Protein AF-A0A6G1ET49-F1 (afdb_monomer_lite)

Radius of gyration: 22.18 Å; chains: 1; bounding box: 47×61×71 Å

Foldseek 3Di:
DDDDDDPPDDDDDPPDDDPAFDKDQVVVVLVVDQQWDWDFDPDPPRAIAIDGDPVNVCQLVQVVVQLVVQLVVQFAALLVADSRQWMWTQHPVRDIHIDRNDGGPDGHDLNSSVSVVVSSCVHSQVSRDDPVHPDGHPVVVVVVVVVVVVSVVVVVVVVPPDDDDDDDDPPDDPDDDDD

pLDDT: mean 71.3, std 21.88, range [27.3, 97.0]

Organism: NCBI:txid110450

Structure (mmCIF, N/CA/C/O backbone):
data_AF-A0A6G1ET49-F1
#
_entry.id   AF-A0A6G1ET49-F1
#
loop_
_atom_site.group_PDB
_atom_site.id
_atom_site.type_symbol
_atom_site.label_atom_id
_atom_site.label_alt_id
_atom_site.label_comp_id
_atom_site.label_asym_id
_atom_site.label_entity_id
_atom_site.label_seq_id
_atom_site.pdbx_PDB_ins_code
_atom_site.Cartn_x
_atom_site.Cartn_y
_atom_site.Cartn_z
_atom_site.occupancy
_atom_site.B_iso_or_equiv
_atom_site.auth_seq_id
_atom_site.auth_comp_id
_atom_site.auth_asym_id
_atom_site.auth_atom_id
_atom_site.pdbx_PDB_model_num
ATOM 1 N N . MET A 1 1 ? -7.973 -39.499 -52.684 1.00 40.91 1 MET A N 1
ATOM 2 C CA . MET A 1 1 ? -7.057 -39.300 -51.537 1.00 40.91 1 MET A CA 1
ATOM 3 C C . MET A 1 1 ? -7.688 -38.254 -50.629 1.00 40.91 1 MET A C 1
ATOM 5 O O . MET A 1 1 ? -8.041 -37.202 -51.141 1.00 40.91 1 MET A O 1
ATOM 9 N N . LYS A 1 2 ? -7.935 -38.558 -49.348 1.00 39.69 2 LYS A N 1
ATOM 10 C CA . LYS A 1 2 ? -8.443 -37.588 -48.362 1.00 39.69 2 LYS A CA 1
ATOM 11 C C . LYS A 1 2 ? -7.259 -37.122 -47.516 1.00 39.69 2 LYS A C 1
ATOM 13 O O . LYS A 1 2 ? -6.664 -37.941 -46.824 1.00 39.69 2 LYS A O 1
ATOM 18 N N . SER A 1 3 ? -6.895 -35.851 -47.627 1.00 42.94 3 SER A N 1
ATOM 19 C CA . SER A 1 3 ? -5.922 -35.194 -46.757 1.00 42.94 3 SER A CA 1
ATOM 20 C C . SER A 1 3 ? -6.639 -34.737 -45.490 1.00 42.94 3 SER A C 1
ATOM 22 O O . SER A 1 3 ? -7.506 -33.868 -45.544 1.00 42.94 3 SER A O 1
ATOM 24 N N . THR A 1 4 ? -6.318 -35.367 -44.365 1.00 46.59 4 THR A N 1
ATOM 25 C CA . THR A 1 4 ? -6.809 -34.974 -43.043 1.00 46.59 4 THR A CA 1
ATOM 26 C C . THR A 1 4 ? -5.857 -33.916 -42.491 1.00 46.59 4 THR A C 1
ATOM 28 O O . THR A 1 4 ? -4.714 -34.233 -42.170 1.00 46.59 4 THR A O 1
ATOM 31 N N . GLU A 1 5 ? -6.302 -32.662 -42.412 1.00 54.31 5 GLU A N 1
ATOM 32 C CA . GLU A 1 5 ? -5.588 -31.613 -41.679 1.00 54.31 5 GLU A CA 1
ATOM 33 C C . GLU A 1 5 ? -5.668 -31.912 -40.179 1.00 54.31 5 GLU A C 1
ATOM 35 O O . GLU A 1 5 ? -6.747 -31.943 -39.582 1.00 54.31 5 GLU A O 1
ATOM 40 N N . VAL A 1 6 ? -4.512 -32.174 -39.572 1.00 53.47 6 VAL A N 1
ATOM 41 C CA . VAL A 1 6 ? -4.370 -32.297 -38.122 1.00 53.47 6 VAL A CA 1
ATOM 42 C C . VAL A 1 6 ? -4.232 -30.884 -37.570 1.00 53.47 6 VAL A C 1
ATOM 44 O O . VAL A 1 6 ? -3.193 -30.248 -37.715 1.00 53.47 6 VAL A O 1
ATOM 47 N N . LEU A 1 7 ? -5.308 -30.376 -36.971 1.00 53.03 7 LEU A N 1
ATOM 48 C CA . LEU A 1 7 ? -5.301 -29.096 -36.271 1.00 53.03 7 LEU A CA 1
ATOM 49 C C . LEU A 1 7 ? -4.538 -29.280 -34.949 1.00 53.03 7 LEU A C 1
ATOM 51 O O . LEU A 1 7 ? -5.098 -29.752 -33.956 1.00 53.03 7 LEU A O 1
ATOM 55 N N . GLU A 1 8 ? -3.243 -28.964 -34.941 1.00 60.47 8 GLU A N 1
ATOM 56 C CA . GLU A 1 8 ? -2.453 -28.939 -33.710 1.00 60.47 8 GLU A CA 1
ATOM 57 C C . GLU A 1 8 ? -2.995 -27.852 -32.778 1.00 60.47 8 GLU A C 1
ATOM 59 O O . GLU A 1 8 ? -2.961 -26.653 -33.055 1.00 60.47 8 GLU A O 1
ATOM 64 N N . LYS A 1 9 ? -3.562 -28.297 -31.657 1.00 59.16 9 LYS A N 1
ATOM 65 C CA . LYS A 1 9 ? -4.176 -27.434 -30.657 1.00 59.16 9 LYS A CA 1
ATOM 66 C C . LYS A 1 9 ? -3.094 -26.939 -29.699 1.00 59.16 9 LYS A C 1
ATOM 68 O O . LYS A 1 9 ? -2.754 -27.617 -28.730 1.00 59.16 9 LYS A O 1
ATOM 73 N N . THR A 1 10 ? -2.554 -25.753 -29.959 1.00 55.88 10 THR A N 1
ATOM 74 C CA . THR A 1 10 ? -1.599 -25.105 -29.052 1.00 55.88 10 THR A CA 1
ATOM 75 C C . THR A 1 10 ? -2.298 -24.753 -27.740 1.00 55.88 10 THR A C 1
ATOM 77 O O . THR A 1 10 ? -3.231 -23.951 -27.712 1.00 55.88 10 THR A O 1
ATOM 80 N N . THR A 1 11 ? -1.865 -25.375 -26.645 1.00 51.53 11 THR A N 1
ATOM 81 C CA . THR A 1 11 ? -2.419 -25.139 -25.307 1.00 51.53 11 THR A CA 1
ATOM 82 C C . THR A 1 11 ? -1.531 -24.132 -24.580 1.00 51.53 11 THR A C 1
ATOM 84 O O . THR A 1 11 ? -0.354 -24.394 -24.349 1.00 51.53 11 THR A O 1
ATOM 87 N N . LEU A 1 12 ? -2.084 -22.964 -24.246 1.00 52.81 12 LEU A N 1
ATOM 88 C CA . LEU A 1 12 ? -1.408 -21.942 -23.448 1.00 52.81 12 LEU A CA 1
ATOM 89 C C . LEU A 1 12 ? -1.613 -22.258 -21.958 1.00 52.81 12 LEU A C 1
ATOM 91 O O . LEU A 1 12 ? -2.702 -22.052 -21.425 1.00 52.81 12 LEU A O 1
ATOM 95 N N . GLU A 1 13 ? -0.578 -22.754 -21.278 1.00 44.69 13 GLU A N 1
ATOM 96 C CA . GLU A 1 13 ? -0.592 -22.903 -19.819 1.00 44.69 13 GLU A CA 1
ATOM 97 C C . GLU A 1 13 ? -0.139 -21.603 -19.146 1.00 44.69 13 GLU A C 1
ATOM 99 O O . GLU A 1 13 ? 1.045 -21.263 -19.149 1.00 44.69 13 GLU A O 1
ATOM 104 N N . ILE A 1 14 ? -1.070 -20.889 -18.511 1.00 60.03 14 ILE A N 1
ATOM 105 C CA . ILE A 1 14 ? -0.725 -19.784 -17.611 1.00 60.03 14 ILE A CA 1
ATOM 106 C C . ILE A 1 14 ? -0.365 -20.391 -16.251 1.00 60.03 14 ILE A C 1
ATOM 108 O O . ILE A 1 14 ? -1.236 -20.706 -15.439 1.00 60.03 14 ILE A O 1
ATOM 112 N N . ARG A 1 15 ? 0.932 -20.587 -16.006 1.00 44.62 15 ARG A N 1
ATOM 113 C CA . ARG A 1 15 ? 1.443 -21.037 -14.705 1.00 44.62 15 ARG A CA 1
ATOM 114 C C . ARG A 1 15 ? 1.590 -19.848 -13.759 1.00 44.62 15 ARG A C 1
ATOM 116 O O . ARG A 1 15 ? 2.115 -18.814 -14.150 1.00 44.62 15 ARG A O 1
ATOM 123 N N . GLY A 1 16 ? 1.153 -20.016 -12.510 1.00 51.03 16 GLY A N 1
ATOM 124 C CA . GLY A 1 16 ? 1.366 -19.024 -11.449 1.00 51.03 16 GLY A CA 1
ATOM 125 C C . GLY A 1 16 ? 0.187 -18.098 -11.153 1.00 51.03 16 GLY A C 1
ATOM 126 O O . GLY A 1 16 ? 0.365 -17.141 -10.407 1.00 51.03 16 GLY A O 1
ATOM 127 N N . LEU A 1 17 ? -1.018 -18.372 -11.671 1.00 54.97 17 LEU A N 1
ATOM 128 C CA . LEU A 1 17 ? -2.194 -17.665 -11.169 1.00 54.97 17 LEU A CA 1
ATOM 129 C C . LEU A 1 17 ? -2.446 -18.091 -9.712 1.00 54.97 17 LEU A C 1
ATOM 131 O O . LEU A 1 17 ? -2.552 -19.293 -9.437 1.00 54.97 17 LEU A O 1
ATOM 135 N N . PRO A 1 18 ? -2.515 -17.139 -8.767 1.00 56.88 18 PRO A N 1
ATOM 136 C CA . PRO A 1 18 ? -2.870 -17.441 -7.393 1.00 56.88 18 PRO A CA 1
ATOM 137 C C . PRO A 1 18 ? -4.207 -18.174 -7.364 1.00 56.88 18 PRO A C 1
ATOM 139 O O . PRO A 1 18 ? -5.120 -17.857 -8.130 1.00 56.88 18 PRO A O 1
ATOM 142 N N . ARG A 1 19 ? -4.306 -19.198 -6.506 1.00 59.50 19 ARG A N 1
ATOM 143 C CA . ARG A 1 19 ? -5.534 -19.990 -6.413 1.00 59.50 19 ARG A CA 1
ATOM 144 C C . ARG A 1 19 ? -6.706 -19.046 -6.100 1.00 59.50 19 ARG A C 1
ATOM 146 O O . ARG A 1 19 ? -6.523 -18.148 -5.271 1.00 59.50 19 ARG A O 1
ATOM 153 N N . PRO A 1 20 ? -7.872 -19.244 -6.734 1.00 61.59 20 PRO A N 1
ATOM 154 C CA . PRO A 1 20 ? -9.088 -18.519 -6.385 1.00 61.59 20 PRO A CA 1
ATOM 155 C C . PRO A 1 20 ? -9.316 -18.597 -4.862 1.00 61.59 20 PRO A C 1
ATOM 157 O O . PRO A 1 20 ? -9.114 -19.660 -4.267 1.00 61.59 20 PRO A O 1
ATOM 160 N N . ASN A 1 21 ? -9.623 -17.468 -4.219 1.00 65.38 21 ASN A N 1
ATOM 161 C CA . ASN A 1 21 ? -9.734 -17.311 -2.759 1.00 65.38 21 ASN A CA 1
ATOM 162 C C . ASN A 1 21 ? -8.448 -17.603 -1.965 1.00 65.38 21 ASN A C 1
ATOM 164 O O . ASN A 1 21 ? -8.486 -18.168 -0.868 1.00 65.38 21 ASN A O 1
ATOM 168 N N . SER A 1 22 ? -7.292 -17.198 -2.493 1.00 82.25 22 SER A N 1
ATOM 169 C CA . SER A 1 22 ? -6.026 -17.284 -1.759 1.00 82.25 22 SER A CA 1
ATOM 170 C C . SER A 1 22 ? -5.756 -16.041 -0.917 1.00 82.25 22 SER A C 1
ATOM 172 O O . SER A 1 22 ? -6.062 -14.908 -1.294 1.00 82.25 22 SER A O 1
ATOM 174 N N . ARG A 1 23 ? -5.145 -16.281 0.245 1.00 90.44 23 ARG A N 1
ATOM 175 C CA . ARG A 1 23 ? -4.497 -15.258 1.063 1.00 90.44 23 ARG A CA 1
ATOM 176 C C . ARG A 1 23 ? -2.999 -15.351 0.871 1.00 90.44 23 ARG A C 1
ATOM 178 O O . ARG A 1 23 ? -2.433 -16.440 0.985 1.00 90.44 23 ARG A O 1
ATOM 185 N N . LEU A 1 24 ? -2.367 -14.221 0.594 1.00 92.94 24 LEU A N 1
ATOM 186 C CA . LEU A 1 24 ? -0.926 -14.142 0.405 1.00 92.94 24 LEU A CA 1
ATOM 187 C C . LEU A 1 24 ? -0.349 -13.036 1.290 1.00 92.94 24 LEU A C 1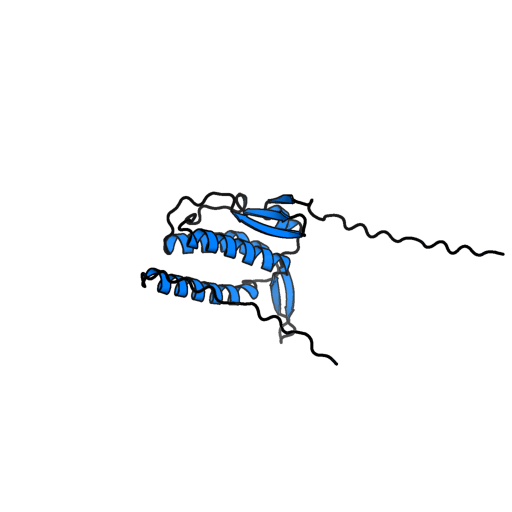
ATOM 189 O O . LEU A 1 24 ? -0.874 -11.921 1.267 1.00 92.94 24 LEU A O 1
ATOM 193 N N . PRO A 1 25 ? 0.744 -13.303 2.027 1.00 95.25 25 PRO A N 1
ATOM 194 C CA . PRO A 1 25 ? 1.519 -12.244 2.660 1.00 95.25 25 PRO A CA 1
ATOM 195 C C . PRO A 1 25 ? 1.971 -11.222 1.614 1.00 95.25 25 PRO A C 1
ATOM 197 O O . PRO A 1 25 ? 2.419 -11.611 0.527 1.00 95.25 25 PRO A O 1
ATOM 200 N N . PHE A 1 26 ? 1.894 -9.931 1.939 1.00 94.75 26 PHE A N 1
ATOM 201 C CA . PHE A 1 26 ? 2.233 -8.857 1.003 1.00 94.75 26 PHE A CA 1
ATOM 202 C C . PHE A 1 26 ? 3.648 -8.998 0.449 1.00 94.75 26 PHE A C 1
ATOM 204 O O . PHE A 1 26 ? 3.836 -8.909 -0.760 1.00 94.75 26 PHE A O 1
ATOM 211 N N . ARG A 1 27 ? 4.626 -9.311 1.306 1.00 94.44 27 ARG A N 1
ATOM 212 C CA . ARG A 1 27 ? 6.013 -9.546 0.887 1.00 94.44 27 ARG A CA 1
ATOM 213 C C . ARG A 1 27 ? 6.114 -10.589 -0.223 1.00 94.44 27 ARG A C 1
ATOM 215 O O . ARG A 1 27 ? 6.796 -10.373 -1.217 1.00 94.44 27 ARG A O 1
ATOM 222 N N . LYS A 1 28 ? 5.410 -11.715 -0.073 1.00 93.38 28 LYS A N 1
ATOM 223 C CA . LYS A 1 28 ? 5.401 -12.782 -1.080 1.00 93.38 28 LYS A CA 1
ATOM 224 C C . LYS A 1 28 ? 4.767 -12.290 -2.380 1.00 93.38 28 LYS A C 1
ATOM 226 O O . LYS A 1 28 ? 5.359 -12.457 -3.439 1.00 93.38 28 LYS A O 1
ATOM 231 N N . PHE A 1 29 ? 3.616 -11.623 -2.285 1.00 92.44 29 PHE A N 1
ATOM 232 C CA . PHE A 1 29 ? 2.961 -11.008 -3.439 1.00 92.44 29 PHE A CA 1
ATOM 233 C C . PHE A 1 29 ? 3.892 -10.024 -4.166 1.00 92.44 29 PHE A C 1
ATOM 235 O O . PHE A 1 29 ? 4.013 -10.088 -5.384 1.00 92.44 29 PHE A O 1
ATOM 242 N N . ALA A 1 30 ? 4.586 -9.153 -3.437 1.00 91.69 30 ALA A N 1
ATOM 243 C CA . ALA A 1 30 ? 5.483 -8.153 -4.003 1.00 91.69 30 ALA A CA 1
ATOM 244 C C . ALA A 1 30 ? 6.763 -8.753 -4.609 1.00 91.69 30 ALA A C 1
ATOM 246 O O . ALA A 1 30 ? 7.308 -8.181 -5.542 1.00 91.69 30 ALA A O 1
ATOM 247 N N . MET A 1 31 ? 7.242 -9.896 -4.109 1.00 90.25 31 MET A N 1
ATOM 248 C CA . MET A 1 31 ? 8.379 -10.616 -4.700 1.00 90.25 31 MET A CA 1
ATOM 249 C C . MET A 1 31 ? 8.000 -11.393 -5.966 1.00 90.25 31 MET A C 1
ATOM 251 O O . MET A 1 31 ? 8.830 -11.562 -6.853 1.00 90.25 31 MET A O 1
ATOM 255 N N . GLU A 1 32 ? 6.764 -11.887 -6.046 1.00 90.19 32 GLU A N 1
ATOM 256 C CA . GLU A 1 32 ? 6.259 -12.656 -7.193 1.00 90.19 32 GLU A CA 1
ATOM 257 C C . GLU A 1 32 ? 5.735 -11.762 -8.330 1.00 90.19 32 GLU A C 1
ATOM 259 O O . GLU A 1 32 ? 5.385 -12.267 -9.396 1.00 90.19 32 GLU A O 1
ATOM 264 N N . ASN A 1 33 ? 5.662 -10.445 -8.121 1.00 88.69 33 ASN A N 1
ATOM 265 C CA . ASN A 1 33 ? 5.110 -9.496 -9.080 1.00 88.69 33 ASN A CA 1
ATOM 266 C C . ASN A 1 33 ? 6.033 -8.289 -9.258 1.00 88.69 33 ASN A C 1
ATOM 268 O O . ASN A 1 33 ? 6.552 -7.740 -8.293 1.00 88.69 33 ASN A O 1
ATOM 272 N N . ASP A 1 34 ? 6.148 -7.793 -10.487 1.00 85.94 34 ASP A N 1
ATOM 273 C CA . ASP A 1 34 ? 6.873 -6.549 -10.745 1.00 85.94 34 ASP A CA 1
ATOM 274 C C . ASP A 1 34 ? 6.120 -5.362 -10.134 1.00 85.94 34 ASP A C 1
ATOM 276 O O . ASP A 1 34 ? 5.077 -4.938 -10.643 1.00 85.94 34 ASP A O 1
ATOM 280 N N . MET A 1 35 ? 6.647 -4.794 -9.050 1.00 87.69 35 MET A N 1
ATOM 281 C CA . MET A 1 35 ? 6.033 -3.659 -8.349 1.00 87.69 35 MET A CA 1
ATOM 282 C C . MET A 1 35 ? 6.419 -2.305 -8.956 1.00 87.69 35 MET A C 1
ATOM 284 O O . MET A 1 35 ? 5.631 -1.354 -8.911 1.00 87.69 35 MET A O 1
ATOM 288 N N . HIS A 1 36 ? 7.584 -2.221 -9.596 1.00 85.56 36 HIS A N 1
ATOM 289 C CA . HIS A 1 36 ? 8.057 -1.042 -10.317 1.00 85.56 36 HIS A CA 1
ATOM 290 C C . HIS A 1 36 ? 8.717 -1.413 -11.646 1.00 85.56 36 HIS A C 1
ATOM 292 O O . HIS A 1 36 ? 9.021 -2.573 -11.914 1.00 85.56 36 HIS A O 1
ATOM 298 N N . LYS A 1 37 ? 8.890 -0.404 -12.497 1.00 83.31 37 LYS A N 1
ATOM 299 C CA . LYS A 1 37 ? 9.694 -0.448 -13.715 1.00 83.31 37 LYS A CA 1
ATOM 300 C C . LYS A 1 37 ? 10.561 0.797 -13.776 1.00 83.31 37 LYS A C 1
ATOM 302 O O . LYS A 1 37 ? 10.065 1.904 -13.547 1.00 83.31 37 LYS A O 1
ATOM 307 N N . THR A 1 38 ? 11.819 0.601 -14.132 1.00 82.00 38 THR A N 1
ATOM 308 C CA . THR A 1 38 ? 12.753 1.685 -14.414 1.00 82.00 38 THR A CA 1
ATOM 309 C C . THR A 1 38 ? 12.573 2.135 -15.859 1.00 82.00 38 THR A C 1
ATOM 311 O O . THR A 1 38 ? 12.570 1.319 -16.780 1.00 82.00 38 THR A O 1
ATOM 314 N N . TRP A 1 39 ? 12.399 3.436 -16.054 1.00 76.44 39 TRP A N 1
ATOM 315 C CA . TRP A 1 39 ? 12.292 4.073 -17.361 1.00 76.44 39 TRP A CA 1
ATOM 316 C C . TRP A 1 39 ? 13.500 4.966 -17.592 1.00 76.44 39 TRP A C 1
ATOM 318 O O . TRP A 1 39 ? 13.936 5.676 -16.685 1.00 76.44 39 TRP A O 1
ATOM 328 N N . GLU A 1 40 ? 14.011 4.967 -18.816 1.00 74.94 40 GLU A N 1
ATOM 329 C CA . GLU A 1 40 ? 15.008 5.934 -19.262 1.00 74.94 40 GLU A CA 1
ATOM 330 C C . GLU A 1 40 ? 14.288 7.120 -19.900 1.00 74.94 40 GLU A C 1
ATOM 332 O O . GLU A 1 40 ? 13.586 6.981 -20.903 1.00 74.94 40 GLU A O 1
ATOM 337 N N . LEU A 1 41 ? 14.422 8.295 -19.286 1.00 68.12 41 LEU A N 1
ATOM 338 C CA . LEU A 1 41 ? 13.935 9.537 -19.865 1.00 68.12 41 LEU A CA 1
ATOM 339 C C . LEU A 1 41 ? 14.984 10.063 -20.842 1.00 68.12 41 LEU A C 1
ATOM 341 O O . LEU A 1 41 ? 16.101 10.401 -20.442 1.00 68.12 41 LEU A O 1
ATOM 345 N N . PHE A 1 42 ? 14.594 10.181 -22.110 1.00 61.19 42 PHE A N 1
ATOM 346 C CA . PHE A 1 42 ? 15.388 10.799 -23.175 1.00 61.19 42 PHE A CA 1
ATOM 347 C C . PHE A 1 42 ? 15.352 12.336 -23.103 1.00 61.19 42 PHE A C 1
ATOM 349 O O . PHE A 1 42 ? 15.158 13.007 -24.111 1.00 61.19 42 PHE A O 1
ATOM 356 N N . ASP A 1 43 ? 15.527 12.899 -21.909 1.00 55.53 43 ASP A N 1
ATOM 357 C CA . ASP A 1 43 ? 15.957 14.293 -21.764 1.00 55.53 43 ASP A CA 1
ATOM 358 C C . ASP A 1 43 ? 17.491 14.345 -21.731 1.00 55.53 43 ASP A C 1
ATOM 360 O O . ASP A 1 43 ? 18.124 13.304 -21.550 1.00 55.53 43 ASP A O 1
ATOM 364 N N . PHE A 1 44 ? 18.070 15.544 -21.909 1.00 49.56 44 PHE A N 1
ATOM 365 C CA . PHE A 1 44 ? 19.494 15.915 -22.115 1.00 49.56 44 PHE A CA 1
ATOM 366 C C . PHE A 1 44 ? 20.560 15.374 -21.113 1.00 49.56 44 PHE A C 1
ATOM 368 O O . PHE A 1 44 ? 21.617 15.972 -20.931 1.00 49.56 44 PHE A O 1
ATOM 375 N N . GLY A 1 45 ? 20.331 14.231 -20.471 1.00 63.38 45 GLY A N 1
ATOM 376 C CA . GLY A 1 45 ? 21.281 13.488 -19.649 1.00 63.38 45 GLY A CA 1
ATOM 377 C C . GLY A 1 45 ? 20.884 12.034 -19.349 1.00 63.38 45 GLY A C 1
ATOM 378 O O . GLY A 1 45 ? 21.397 11.500 -18.372 1.00 63.38 45 GLY A O 1
ATOM 379 N N . CYS A 1 46 ? 19.977 11.408 -20.121 1.00 62.62 46 CYS A N 1
ATOM 380 C CA . CYS A 1 46 ? 19.539 10.007 -19.952 1.00 62.62 46 CYS A CA 1
ATOM 381 C C . CYS A 1 46 ? 19.231 9.646 -18.487 1.00 62.62 46 CYS A C 1
ATOM 383 O O . CYS A 1 46 ? 19.894 8.809 -17.868 1.00 62.62 46 CYS A O 1
ATOM 385 N N . LYS A 1 47 ? 18.239 10.316 -17.893 1.00 72.44 47 LYS A N 1
ATOM 386 C CA . LYS A 1 47 ? 17.899 10.110 -16.482 1.00 72.44 47 LYS A CA 1
ATOM 387 C C . LYS A 1 47 ? 17.031 8.861 -16.325 1.00 72.44 47 LYS A C 1
ATOM 389 O O . LYS A 1 47 ? 15.930 8.803 -16.868 1.00 72.44 47 LYS A 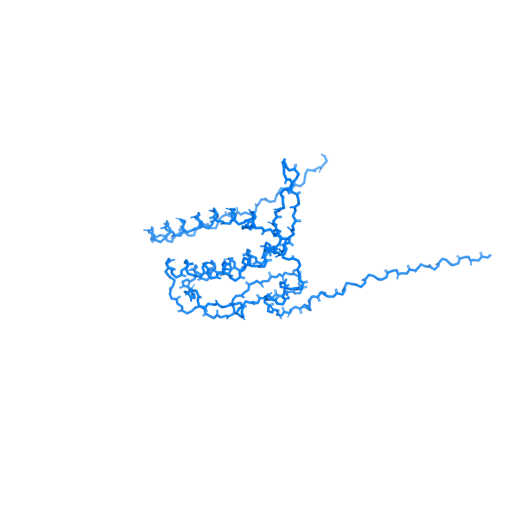O 1
ATOM 394 N N . LYS A 1 48 ? 17.496 7.893 -15.534 1.00 73.44 48 LYS A N 1
ATOM 395 C CA . LYS A 1 48 ? 16.675 6.759 -15.090 1.00 73.44 48 LYS A CA 1
ATOM 396 C C . LYS A 1 48 ? 15.708 7.198 -13.989 1.00 73.44 48 LYS A C 1
ATOM 398 O O . LYS A 1 48 ? 16.105 7.909 -13.063 1.00 73.44 48 LYS A O 1
ATOM 403 N N . VAL A 1 49 ? 14.452 6.778 -14.088 1.00 74.25 49 VAL A N 1
ATOM 404 C CA . VAL A 1 49 ? 13.408 7.023 -13.084 1.00 74.25 49 VAL A CA 1
ATOM 405 C C . VAL A 1 49 ? 12.623 5.749 -12.808 1.00 74.25 49 VAL A C 1
ATOM 407 O O . VAL A 1 49 ? 12.272 5.023 -13.736 1.00 74.25 49 VAL A O 1
ATOM 410 N N . ASP A 1 50 ? 12.294 5.502 -11.543 1.00 78.12 50 ASP A N 1
ATOM 411 C CA . ASP A 1 50 ? 11.400 4.405 -11.180 1.00 78.12 50 ASP A CA 1
ATOM 412 C C . ASP A 1 50 ? 9.946 4.864 -11.180 1.00 78.12 50 ASP A C 1
ATOM 414 O O . ASP A 1 50 ? 9.580 5.899 -10.608 1.00 78.12 50 ASP A O 1
ATOM 418 N N . ALA A 1 51 ? 9.102 4.060 -11.823 1.00 77.25 51 ALA A N 1
ATOM 419 C CA . ALA A 1 51 ? 7.662 4.227 -11.815 1.00 77.25 51 ALA A CA 1
ATOM 420 C C . ALA A 1 51 ? 6.982 2.922 -11.373 1.00 77.25 51 ALA A C 1
ATOM 422 O O . ALA A 1 51 ? 7.325 1.845 -11.868 1.00 77.25 51 ALA A O 1
ATOM 423 N N . PRO A 1 52 ? 5.974 2.982 -10.488 1.00 81.44 52 PRO A N 1
ATOM 424 C CA . PRO A 1 52 ? 5.237 1.801 -10.078 1.00 81.44 52 PRO A CA 1
ATOM 425 C C . PRO A 1 52 ? 4.456 1.224 -11.256 1.00 81.44 52 PRO A C 1
ATOM 427 O O . PRO A 1 52 ? 3.849 1.953 -12.054 1.00 81.44 52 PRO A O 1
ATOM 430 N N . THR A 1 53 ? 4.421 -0.102 -11.338 1.00 85.75 53 THR A N 1
ATOM 431 C CA . THR A 1 53 ? 3.597 -0.824 -12.313 1.00 85.75 53 THR A CA 1
ATOM 432 C C . THR A 1 53 ? 2.112 -0.684 -11.983 1.00 85.75 53 THR A C 1
ATOM 434 O O . THR A 1 53 ? 1.722 -0.113 -10.965 1.00 85.75 53 THR A O 1
ATOM 437 N N . TYR A 1 54 ? 1.244 -1.229 -12.838 1.00 84.06 54 TYR A N 1
ATOM 438 C CA . TYR A 1 54 ? -0.182 -1.314 -12.526 1.00 84.06 54 TYR A CA 1
ATOM 439 C C . TYR A 1 54 ? -0.444 -2.032 -11.189 1.00 84.06 54 TYR A C 1
ATOM 441 O O . TYR A 1 54 ? -1.203 -1.517 -10.369 1.00 84.06 54 TYR A O 1
ATOM 449 N N . LEU A 1 55 ? 0.217 -3.170 -10.948 1.00 87.31 55 LEU A N 1
ATOM 450 C CA . LEU A 1 55 ? 0.087 -3.922 -9.696 1.00 87.31 55 LEU A CA 1
ATOM 451 C C . LEU A 1 55 ? 0.641 -3.139 -8.510 1.00 87.31 55 LEU A C 1
ATOM 453 O O . LEU A 1 55 ? -0.025 -3.057 -7.479 1.00 87.31 55 LEU A O 1
ATOM 457 N N . GLY A 1 56 ? 1.782 -2.472 -8.691 1.00 86.75 56 GLY A N 1
ATOM 458 C CA . GLY A 1 56 ? 2.345 -1.606 -7.666 1.00 86.75 56 GLY A CA 1
ATOM 459 C C . GLY A 1 56 ? 1.399 -0.478 -7.252 1.00 86.75 56 GLY A C 1
ATOM 460 O O . GLY A 1 56 ? 1.121 -0.286 -6.067 1.00 86.75 56 GLY A O 1
ATOM 461 N N . ARG A 1 57 ? 0.798 0.210 -8.231 1.00 84.81 57 ARG A N 1
ATOM 462 C CA . ARG A 1 57 ? -0.226 1.235 -7.971 1.00 84.81 57 ARG A CA 1
ATOM 463 C C . ARG A 1 57 ? -1.452 0.654 -7.275 1.00 84.81 57 ARG A C 1
ATOM 465 O O . ARG A 1 57 ? -1.975 1.286 -6.360 1.00 84.81 57 ARG A O 1
ATOM 472 N N . LYS A 1 58 ? -1.907 -0.532 -7.692 1.00 87.94 58 LYS A N 1
ATOM 473 C CA . LYS A 1 58 ? -3.068 -1.209 -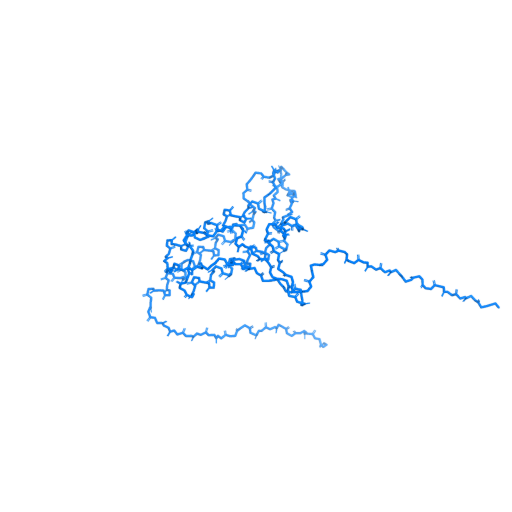7.099 1.00 87.94 58 LYS A CA 1
ATOM 474 C C . LYS A 1 58 ? -2.818 -1.550 -5.628 1.00 87.94 58 LYS A C 1
ATOM 476 O O . LYS A 1 58 ? -3.688 -1.274 -4.809 1.00 87.94 58 LYS A O 1
ATOM 481 N N . ALA A 1 59 ? -1.629 -2.050 -5.293 1.00 90.56 59 ALA A N 1
ATOM 482 C CA . ALA A 1 59 ? -1.242 -2.345 -3.917 1.00 90.56 59 ALA A CA 1
ATOM 483 C C . ALA A 1 59 ? -1.148 -1.081 -3.055 1.00 90.56 59 ALA A C 1
ATOM 485 O O . ALA A 1 59 ? -1.801 -0.996 -2.014 1.00 90.56 59 ALA A O 1
ATOM 486 N N . GLY A 1 60 ? -0.413 -0.064 -3.521 1.00 88.75 60 GLY A N 1
ATOM 487 C CA . GLY A 1 60 ? -0.269 1.198 -2.791 1.00 88.75 60 GLY A CA 1
ATOM 488 C C . GLY A 1 60 ? -1.616 1.882 -2.534 1.00 88.75 60 GLY A C 1
ATOM 489 O O . GLY A 1 60 ? -1.912 2.279 -1.408 1.00 88.75 60 GLY A O 1
ATOM 490 N N . LEU A 1 61 ? -2.477 1.964 -3.555 1.00 87.69 61 LEU A N 1
ATOM 491 C CA . LEU A 1 61 ? -3.825 2.525 -3.410 1.00 87.69 61 LEU A CA 1
ATOM 492 C C . LEU A 1 61 ? -4.739 1.643 -2.554 1.00 87.69 61 LEU A C 1
ATOM 494 O O . LEU A 1 61 ? -5.562 2.171 -1.809 1.00 87.69 61 LEU A O 1
ATOM 498 N N . GLY A 1 62 ? -4.615 0.320 -2.653 1.00 90.69 62 GLY A N 1
ATOM 499 C CA . GLY A 1 62 ? -5.411 -0.636 -1.888 1.00 90.69 62 GLY A CA 1
ATOM 500 C C . GLY A 1 62 ? -5.221 -0.465 -0.384 1.00 90.69 62 GLY A C 1
ATOM 501 O O . GLY A 1 62 ? -6.191 -0.217 0.334 1.00 90.69 62 GLY A O 1
ATOM 502 N N . TYR A 1 63 ? -3.972 -0.500 0.080 1.00 93.38 63 TYR A N 1
ATOM 503 C CA . TYR A 1 63 ? -3.651 -0.306 1.496 1.00 93.38 63 TYR A CA 1
ATOM 504 C C . TYR A 1 63 ? -3.974 1.104 1.989 1.00 93.38 63 TYR A C 1
ATOM 506 O O . TYR A 1 63 ? -4.538 1.258 3.074 1.00 93.38 63 TYR A O 1
ATOM 514 N N . LEU A 1 64 ? -3.708 2.138 1.183 1.00 90.56 64 LEU A N 1
ATOM 515 C CA . LEU A 1 64 ? -4.082 3.505 1.549 1.00 90.56 64 LEU A CA 1
ATOM 516 C C . LEU A 1 64 ? -5.602 3.638 1.730 1.00 90.56 64 LEU A C 1
ATOM 518 O O . LEU A 1 64 ? -6.069 4.240 2.697 1.00 90.56 64 LEU A O 1
ATOM 522 N N . ASN A 1 65 ? -6.394 3.038 0.839 1.00 89.12 65 ASN A N 1
ATOM 523 C CA . ASN A 1 65 ? -7.848 3.015 0.973 1.00 89.12 65 ASN A CA 1
ATOM 524 C C . ASN A 1 65 ? -8.302 2.246 2.221 1.00 89.12 65 ASN A C 1
ATOM 526 O O . ASN A 1 65 ? -9.247 2.682 2.885 1.00 89.12 65 ASN A O 1
ATOM 530 N N . PHE A 1 66 ? -7.632 1.142 2.564 1.00 93.12 66 PHE A N 1
ATOM 531 C CA . PHE A 1 66 ? -7.907 0.385 3.785 1.00 93.12 66 PHE A CA 1
ATOM 532 C C . PHE A 1 66 ? -7.670 1.233 5.044 1.00 93.12 66 PHE A C 1
ATOM 534 O O . PHE A 1 66 ? -8.569 1.338 5.884 1.00 93.12 66 PHE A O 1
ATOM 541 N N . LEU A 1 67 ? -6.518 1.907 5.136 1.00 91.31 67 LEU A N 1
ATOM 542 C CA . LEU A 1 67 ? -6.189 2.826 6.234 1.00 91.31 67 LEU A CA 1
ATOM 543 C C . LEU A 1 67 ? -7.243 3.928 6.366 1.00 91.31 67 LEU A C 1
ATOM 545 O O . LEU A 1 67 ? -7.846 4.095 7.424 1.00 91.31 67 LEU A O 1
ATOM 549 N N . LEU A 1 68 ? -7.561 4.611 5.263 1.00 88.38 68 LEU A N 1
ATOM 550 C CA . LEU A 1 68 ? -8.556 5.685 5.258 1.00 88.38 68 LEU A CA 1
ATOM 551 C C . LEU A 1 68 ? -9.955 5.200 5.660 1.00 88.38 68 LEU A C 1
ATOM 553 O O . LEU A 1 68 ? -10.704 5.944 6.297 1.00 88.38 68 LEU A O 1
ATOM 557 N N . LYS A 1 69 ? -10.338 3.974 5.287 1.00 89.94 69 LYS A N 1
ATOM 558 C CA . LYS A 1 69 ? -11.612 3.369 5.702 1.00 89.94 69 LYS A CA 1
ATOM 559 C C . LYS A 1 69 ? -11.644 3.142 7.213 1.00 89.94 69 LYS A C 1
ATOM 561 O O . LYS A 1 69 ? -12.676 3.391 7.831 1.00 89.94 69 LYS A O 1
ATOM 566 N N . LYS A 1 70 ? -10.530 2.710 7.803 1.00 90.81 70 LYS A N 1
ATOM 567 C CA . LYS A 1 70 ? -10.409 2.442 9.243 1.00 90.81 70 LYS A CA 1
ATOM 568 C C . LYS A 1 70 ? -10.341 3.731 10.060 1.00 90.81 70 LYS A C 1
ATOM 570 O O . LYS A 1 70 ? -11.126 3.873 10.994 1.00 90.81 70 LYS A O 1
ATOM 575 N N . HIS A 1 71 ? -9.580 4.724 9.602 1.00 90.69 71 HIS A N 1
ATOM 576 C CA . HIS A 1 71 ? -9.558 6.073 10.185 1.00 90.69 71 HIS A CA 1
ATOM 577 C C . HIS A 1 71 ? -10.945 6.725 10.193 1.00 90.69 71 HIS A C 1
ATOM 579 O O . HIS A 1 71 ? -11.360 7.298 11.196 1.00 90.69 71 HIS A O 1
ATOM 585 N N . LYS A 1 72 ? -11.718 6.587 9.105 1.00 86.94 72 LYS A N 1
ATOM 586 C CA . LYS A 1 72 ? -13.115 7.066 9.046 1.00 86.94 72 LYS A CA 1
ATOM 587 C C . LYS A 1 72 ? -14.050 6.350 10.022 1.00 86.94 72 LYS A C 1
ATOM 589 O O . LYS A 1 72 ? -15.061 6.934 10.396 1.00 86.94 72 LYS A O 1
ATOM 594 N N . ALA A 1 73 ? -13.737 5.111 10.394 1.00 88.00 73 ALA A N 1
ATOM 595 C CA . ALA A 1 73 ? -14.471 4.351 11.400 1.00 88.00 73 ALA A CA 1
ATOM 596 C C . ALA A 1 73 ? -14.010 4.663 12.838 1.00 88.00 73 ALA A C 1
ATOM 598 O O . ALA A 1 73 ? -14.549 4.084 13.773 1.00 88.00 73 ALA A O 1
ATOM 599 N N . GLY A 1 74 ? -13.037 5.565 13.015 1.00 86.19 74 GLY A N 1
ATOM 600 C CA . GLY A 1 74 ? -12.502 5.944 14.322 1.00 86.19 74 GLY A CA 1
ATOM 601 C C . GLY A 1 74 ? -11.382 5.040 14.836 1.00 86.19 74 GLY A C 1
ATOM 602 O O . GLY A 1 74 ? -10.929 5.248 15.953 1.00 86.19 74 GLY A O 1
ATOM 603 N N . CYS A 1 75 ? -10.910 4.077 14.037 1.00 89.50 75 CYS A N 1
ATOM 604 C CA . CYS A 1 75 ? -9.862 3.135 14.434 1.00 89.50 75 CYS A CA 1
ATOM 605 C C . CYS A 1 75 ? -8.527 3.468 13.760 1.00 89.50 75 CYS A C 1
ATOM 607 O O . CYS A 1 75 ? -8.496 3.799 12.571 1.00 89.50 75 CYS A O 1
ATOM 609 N N . CYS A 1 76 ? -7.424 3.300 14.482 1.00 92.88 76 CYS A N 1
ATOM 610 C CA . CYS A 1 76 ? -6.064 3.426 13.957 1.00 92.88 76 CYS A CA 1
ATOM 611 C C . CYS A 1 76 ? -5.096 2.453 14.645 1.00 92.88 76 CYS A C 1
ATOM 613 O O . CYS A 1 76 ? -5.502 1.670 15.510 1.00 92.88 76 CYS A O 1
ATOM 615 N N . TRP A 1 77 ? -3.832 2.472 14.224 1.00 95.88 77 TRP A N 1
ATOM 616 C CA . TRP A 1 77 ? -2.778 1.621 14.782 1.00 95.88 77 TRP A CA 1
ATOM 617 C C . TRP A 1 77 ? -1.666 2.415 15.460 1.00 95.88 77 TRP A C 1
ATOM 619 O O . TRP A 1 77 ? -0.807 1.788 16.072 1.00 95.88 77 TRP A O 1
ATOM 629 N N . ASP A 1 78 ? -1.659 3.745 15.344 1.00 94.44 78 ASP A N 1
ATOM 630 C CA . ASP A 1 78 ? -0.573 4.612 15.816 1.00 94.44 78 ASP A CA 1
ATOM 631 C C . ASP A 1 78 ? 0.812 4.140 15.328 1.00 94.44 78 ASP A C 1
ATOM 633 O O . ASP A 1 78 ? 1.780 4.039 16.078 1.00 94.44 78 ASP A O 1
ATOM 637 N N . GLY A 1 79 ? 0.884 3.724 14.060 1.00 93.12 79 GLY A N 1
ATOM 638 C CA . GLY A 1 79 ? 2.098 3.186 13.442 1.00 93.12 79 GLY A CA 1
ATOM 639 C C . GLY A 1 79 ? 2.509 1.791 13.928 1.00 93.12 79 GLY A C 1
ATOM 640 O O . GLY A 1 79 ? 3.592 1.325 13.584 1.00 93.12 79 GLY A O 1
ATOM 641 N N . SER A 1 80 ? 1.673 1.099 14.707 1.00 95.75 80 SER A N 1
ATOM 642 C CA . SER A 1 80 ? 2.045 -0.189 15.305 1.00 95.75 80 SER A CA 1
ATOM 643 C C . SER A 1 80 ? 1.957 -1.395 14.366 1.00 95.75 80 SER A C 1
ATOM 645 O O . SER A 1 80 ? 2.324 -2.487 14.792 1.00 95.75 80 SER A O 1
ATOM 647 N N . PHE A 1 81 ? 1.460 -1.263 13.133 1.00 95.81 81 PHE A N 1
ATOM 648 C CA . PHE A 1 81 ? 1.411 -2.386 12.187 1.00 95.81 81 PHE A CA 1
ATOM 649 C C . PHE A 1 81 ? 2.745 -2.582 11.454 1.00 95.81 81 PHE A C 1
ATOM 651 O O . PHE A 1 81 ? 3.468 -1.621 11.181 1.00 95.81 81 PHE A O 1
ATOM 658 N N . GLY A 1 82 ? 3.060 -3.837 11.146 1.00 95.88 82 GLY A N 1
ATOM 659 C CA . GLY A 1 82 ? 4.231 -4.245 10.375 1.00 95.88 82 GLY A CA 1
ATOM 660 C C . GLY A 1 82 ? 3.870 -4.789 8.993 1.00 95.88 82 GLY A C 1
ATOM 661 O O . GLY A 1 82 ? 2.700 -4.885 8.621 1.00 95.88 82 GLY A O 1
ATOM 662 N N . GLU A 1 83 ? 4.890 -5.154 8.221 1.00 95.25 83 GLU A N 1
ATOM 663 C CA . GLU A 1 83 ? 4.718 -5.801 6.913 1.00 95.25 83 GLU A CA 1
ATOM 664 C C . GLU A 1 83 ? 4.051 -7.177 7.046 1.00 95.25 83 GLU A C 1
ATOM 666 O O . GLU A 1 83 ? 3.247 -7.579 6.206 1.00 95.25 83 GLU A O 1
ATOM 671 N N . GLU A 1 84 ? 4.354 -7.886 8.129 1.00 95.88 84 GLU A N 1
ATOM 672 C CA . GLU A 1 84 ? 3.773 -9.173 8.503 1.00 95.88 84 GLU A CA 1
ATOM 673 C C . GLU A 1 84 ? 2.258 -9.109 8.731 1.00 95.88 84 GLU A C 1
ATOM 675 O O . GLU A 1 84 ? 1.570 -10.119 8.586 1.00 95.88 84 GLU A O 1
ATOM 680 N N . ASP A 1 85 ? 1.731 -7.921 9.029 1.00 97.00 85 ASP A N 1
ATOM 681 C CA . ASP A 1 85 ? 0.300 -7.690 9.191 1.00 97.00 85 ASP A CA 1
ATOM 682 C C . ASP A 1 85 ? -0.397 -7.419 7.846 1.00 97.00 85 ASP A C 1
ATOM 684 O O . ASP A 1 85 ? -1.614 -7.240 7.812 1.00 97.00 85 ASP A O 1
ATOM 688 N N . MET A 1 86 ? 0.337 -7.342 6.732 1.00 96.94 86 MET A N 1
ATOM 689 C CA . MET A 1 86 ? -0.198 -6.971 5.422 1.00 96.94 86 MET A CA 1
ATOM 690 C C . MET A 1 86 ? -0.443 -8.208 4.556 1.00 96.94 86 MET A C 1
ATOM 692 O O . MET A 1 86 ? 0.470 -8.967 4.227 1.00 96.94 86 MET A O 1
ATOM 696 N N . GLU A 1 87 ? -1.689 -8.382 4.120 1.00 96.75 87 GLU A N 1
ATOM 697 C CA . GLU A 1 87 ? -2.104 -9.482 3.245 1.00 96.75 87 GLU A CA 1
ATOM 698 C C . GLU A 1 87 ? -2.786 -8.965 1.976 1.00 96.75 87 GLU A C 1
ATOM 700 O O . GLU A 1 87 ? -3.370 -7.874 1.950 1.00 96.75 87 GLU A O 1
ATOM 705 N N . VAL A 1 88 ? -2.721 -9.785 0.929 1.00 95.56 88 VAL A N 1
ATOM 706 C CA . VAL A 1 88 ? -3.488 -9.639 -0.307 1.00 95.56 88 VAL A CA 1
ATOM 707 C C . VAL A 1 88 ? -4.476 -10.797 -0.389 1.00 95.56 88 VAL A C 1
ATOM 709 O O . VAL A 1 88 ? -4.084 -11.967 -0.367 1.00 95.56 88 VAL A O 1
ATOM 712 N N . LEU A 1 89 ? -5.760 -10.465 -0.469 1.00 94.00 89 LEU A N 1
ATOM 713 C CA . LEU A 1 89 ? -6.846 -11.410 -0.704 1.00 94.00 89 LEU A CA 1
ATOM 714 C C . LEU A 1 89 ? -7.148 -11.413 -2.196 1.00 94.00 89 LEU A C 1
ATOM 716 O O . LEU A 1 89 ? -7.423 -10.357 -2.767 1.00 94.00 89 LEU A O 1
ATOM 720 N N . ILE A 1 90 ? -7.089 -12.582 -2.825 1.00 90.62 90 ILE A N 1
ATOM 721 C CA . ILE A 1 90 ? -7.353 -12.727 -4.256 1.00 90.62 90 ILE A CA 1
ATOM 722 C C . ILE A 1 90 ? -8.638 -13.519 -4.426 1.00 90.62 90 ILE A C 1
ATOM 724 O O . ILE A 1 90 ? -8.696 -14.701 -4.092 1.00 90.62 90 ILE A O 1
ATOM 728 N N . HIS A 1 91 ? -9.667 -12.840 -4.917 1.00 87.88 91 HIS A N 1
ATOM 729 C CA . HIS A 1 91 ? -11.004 -13.387 -5.108 1.00 87.88 91 HIS A CA 1
ATOM 730 C C . HIS A 1 91 ? -11.106 -14.191 -6.408 1.00 87.88 91 HIS A C 1
ATOM 732 O O . HIS A 1 91 ? -10.265 -14.074 -7.302 1.00 87.88 91 HIS A O 1
ATOM 738 N N . ASP A 1 92 ? -12.165 -14.992 -6.522 1.00 84.31 92 ASP A N 1
ATOM 739 C CA . ASP A 1 92 ? -12.408 -15.871 -7.675 1.00 84.31 92 ASP A CA 1
ATOM 740 C C . ASP A 1 92 ? -12.547 -15.127 -9.012 1.00 84.31 92 ASP A C 1
ATOM 742 O O . ASP A 1 92 ? -12.245 -15.679 -10.068 1.00 84.31 92 ASP A O 1
ATOM 746 N N . ASP A 1 93 ? -12.962 -13.862 -8.973 1.00 84.38 93 ASP A N 1
ATOM 747 C CA . ASP A 1 93 ? -13.074 -12.974 -10.134 1.00 84.38 93 ASP A CA 1
ATOM 748 C C . ASP A 1 93 ? -11.754 -12.253 -10.485 1.00 84.38 93 ASP A C 1
ATOM 750 O O . ASP A 1 93 ? -11.715 -11.415 -11.388 1.00 84.38 93 ASP A O 1
ATOM 754 N N . GLY A 1 94 ? -10.664 -12.553 -9.770 1.00 81.69 94 GLY A N 1
ATOM 755 C CA . GLY A 1 94 ? -9.368 -11.891 -9.915 1.00 81.69 94 GLY A CA 1
ATOM 756 C C . GLY A 1 94 ? -9.288 -10.513 -9.247 1.00 81.69 94 GLY A C 1
ATOM 757 O O . GLY A 1 94 ? -8.262 -9.823 -9.369 1.00 81.69 94 GLY A O 1
ATOM 758 N N . CYS A 1 95 ? -10.327 -10.079 -8.523 1.00 86.75 95 CYS A N 1
ATOM 759 C CA . CYS A 1 95 ? -10.237 -8.891 -7.684 1.00 86.75 95 CYS A CA 1
ATOM 760 C C . CYS A 1 95 ? -9.230 -9.117 -6.554 1.00 86.75 95 CYS A C 1
ATOM 762 O O . CYS A 1 95 ? -9.120 -10.202 -5.991 1.00 86.75 95 CYS A O 1
ATOM 764 N N . MET A 1 96 ? -8.488 -8.058 -6.223 1.00 91.06 96 MET A N 1
ATOM 765 C CA . MET A 1 96 ? -7.506 -8.082 -5.141 1.00 91.06 96 MET A CA 1
ATOM 766 C C . MET A 1 96 ? -7.940 -7.091 -4.072 1.00 91.06 96 MET A C 1
ATOM 768 O O . MET A 1 96 ? -8.127 -5.910 -4.386 1.00 91.06 96 MET A O 1
ATOM 772 N N . GLU A 1 97 ? -8.057 -7.556 -2.837 1.00 94.06 97 GLU A N 1
ATOM 773 C CA . GLU A 1 97 ? -8.236 -6.715 -1.660 1.00 94.06 97 GLU A CA 1
ATOM 774 C C . GLU A 1 97 ? -6.933 -6.681 -0.856 1.00 94.06 97 GLU A C 1
ATOM 776 O O . GLU A 1 97 ? -6.293 -7.706 -0.635 1.00 94.06 97 GLU A O 1
ATOM 781 N N . PHE A 1 98 ? -6.532 -5.489 -0.423 1.00 95.06 98 PHE A N 1
ATOM 782 C CA . PHE A 1 98 ? -5.303 -5.261 0.332 1.00 95.06 98 PHE A CA 1
ATOM 783 C C . PHE A 1 98 ? -5.685 -4.904 1.764 1.00 95.06 98 PHE A C 1
ATOM 785 O O . PHE A 1 98 ? -6.372 -3.902 1.988 1.00 95.06 98 PHE A O 1
ATOM 792 N N . VAL A 1 99 ? -5.287 -5.738 2.723 1.00 95.94 99 VAL A N 1
ATOM 793 C CA . VAL A 1 99 ? -5.781 -5.663 4.103 1.00 95.94 99 VAL A CA 1
ATOM 794 C C . VAL A 1 99 ? -4.645 -5.677 5.116 1.00 95.94 99 VAL A C 1
ATOM 796 O O . VAL A 1 99 ? -3.670 -6.406 4.956 1.00 95.94 99 VAL A O 1
ATOM 799 N N . ILE A 1 100 ? -4.797 -4.885 6.180 1.00 96.25 100 ILE A N 1
ATOM 800 C CA . ILE A 1 100 ? -3.965 -4.989 7.384 1.00 96.25 100 ILE A CA 1
ATOM 801 C C . ILE A 1 100 ? -4.744 -5.854 8.377 1.00 96.25 100 ILE A C 1
ATOM 803 O O . ILE A 1 100 ? -5.831 -5.471 8.823 1.00 96.25 100 ILE A O 1
ATOM 807 N N . THR A 1 101 ? -4.235 -7.049 8.661 1.00 95.75 101 THR A N 1
ATOM 808 C CA . THR A 1 101 ? -4.898 -8.075 9.477 1.00 95.75 101 THR A CA 1
ATOM 809 C C . THR A 1 101 ? -4.851 -7.751 10.962 1.00 95.75 101 THR A C 1
ATOM 811 O O . THR A 1 101 ? -5.802 -8.064 11.689 1.00 95.75 101 THR A O 1
ATOM 814 N N . LYS A 1 102 ? -3.796 -7.062 11.412 1.00 95.12 102 LYS A N 1
ATOM 815 C CA . LYS A 1 102 ? -3.724 -6.512 12.763 1.00 95.12 102 LYS A CA 1
ATOM 816 C C . LYS A 1 102 ? -4.907 -5.590 13.011 1.00 95.12 102 LYS A C 1
ATOM 818 O O . LYS A 1 102 ? -5.216 -4.700 12.220 1.00 95.12 102 LYS A O 1
ATOM 823 N N . LYS A 1 103 ? -5.578 -5.783 14.141 1.00 91.62 103 LYS A N 1
ATOM 824 C CA . LYS A 1 103 ? -6.688 -4.922 14.553 1.00 91.62 103 LYS A CA 1
ATOM 825 C C . LYS A 1 103 ? -6.145 -3.583 15.054 1.00 91.62 103 LYS A C 1
ATOM 827 O O . LYS A 1 103 ? -5.282 -3.559 15.924 1.00 91.62 103 LYS A O 1
ATOM 832 N N . GLY A 1 104 ? -6.676 -2.491 14.511 1.00 88.06 104 GLY A N 1
ATOM 833 C CA . GLY A 1 104 ? -6.450 -1.148 15.036 1.00 88.06 104 GLY A CA 1
ATOM 834 C C . GLY A 1 104 ? -7.393 -0.899 16.207 1.00 88.06 104 GLY A C 1
ATOM 835 O O . GLY A 1 104 ? -8.598 -0.774 15.990 1.00 88.06 104 GLY A O 1
ATOM 836 N N . TYR A 1 105 ? -6.862 -0.911 17.427 1.00 85.88 105 TYR A N 1
ATOM 837 C CA . TYR A 1 105 ? -7.629 -0.697 18.661 1.00 85.88 105 TYR A CA 1
ATOM 838 C C . TYR A 1 105 ? -7.539 0.739 19.182 1.00 85.88 105 TYR A C 1
ATOM 840 O O . TYR A 1 105 ? -8.244 1.089 20.121 1.00 85.88 105 TYR A O 1
ATOM 848 N N . GLU A 1 106 ? -6.679 1.556 18.581 1.00 85.25 106 GLU A N 1
ATOM 849 C CA . GLU A 1 106 ? -6.437 2.919 19.023 1.00 85.25 106 GLU A CA 1
ATOM 850 C C . GLU A 1 106 ? -7.515 3.863 18.489 1.00 85.25 106 GLU A C 1
ATOM 852 O O . GLU A 1 106 ? -7.867 3.816 17.303 1.00 85.25 106 GLU A O 1
ATOM 857 N N . ASP A 1 107 ? -7.981 4.771 19.347 1.00 87.44 107 ASP A N 1
ATOM 858 C CA . ASP A 1 107 ? -8.865 5.860 18.938 1.00 87.44 107 ASP A CA 1
ATOM 859 C C . ASP A 1 107 ? -8.159 6.771 17.938 1.00 87.44 107 ASP A C 1
ATOM 861 O O . ASP A 1 107 ? -7.028 7.218 18.154 1.00 87.44 107 ASP A O 1
ATOM 865 N N . PHE A 1 108 ? -8.842 7.070 16.837 1.00 88.25 108 PHE A N 1
ATOM 866 C CA . PHE A 1 108 ? -8.283 7.901 15.784 1.00 88.25 108 PHE A CA 1
ATOM 867 C C . PHE A 1 108 ? -8.080 9.351 16.242 1.00 88.25 108 PHE A C 1
ATOM 869 O O . PHE A 1 108 ? -9.036 10.093 16.478 1.00 88.25 108 PHE A O 1
ATOM 876 N N . THR A 1 109 ? -6.822 9.788 16.242 1.00 88.00 109 THR A N 1
ATOM 877 C CA . THR A 1 109 ? -6.435 11.203 16.263 1.00 88.00 109 THR A CA 1
ATOM 878 C C . THR A 1 109 ? -5.627 11.545 15.015 1.00 88.00 109 THR A C 1
ATOM 880 O O . THR A 1 109 ? -5.185 10.669 14.265 1.00 88.00 109 THR A O 1
ATOM 883 N N . LYS A 1 110 ? -5.422 12.840 14.765 1.00 83.31 110 LYS A N 1
ATOM 884 C CA . LYS A 1 110 ? -4.652 13.297 13.604 1.00 83.31 110 LYS A CA 1
ATOM 885 C C . LYS A 1 110 ? -3.205 12.802 13.670 1.00 83.31 110 LYS A C 1
ATOM 887 O O . LYS A 1 110 ? -2.660 12.390 12.651 1.00 83.31 110 LYS A O 1
ATOM 892 N N . GLU A 1 111 ? -2.604 12.849 14.849 1.00 89.38 111 GLU A N 1
ATOM 893 C CA . GLU A 1 111 ? -1.218 12.467 15.108 1.00 89.38 111 GLU A CA 1
ATOM 894 C C . GLU A 1 111 ? -1.029 10.969 14.858 1.00 89.38 111 GLU A C 1
ATOM 896 O O . GLU A 1 111 ? -0.151 10.590 14.083 1.00 89.38 111 GLU A O 1
ATOM 901 N N . LYS A 1 112 ? -1.938 10.138 15.384 1.00 87.81 112 LYS A N 1
ATOM 902 C CA . LYS A 1 112 ? -1.935 8.687 15.156 1.00 87.81 112 LYS A CA 1
ATOM 903 C C . LYS A 1 112 ? -2.182 8.327 13.688 1.00 87.81 112 LYS A C 1
ATOM 905 O O . LYS A 1 112 ? -1.556 7.423 13.144 1.00 87.81 112 LYS A O 1
ATOM 910 N N . GLY A 1 113 ? -3.046 9.078 13.001 1.00 87.38 113 GLY A N 1
ATOM 911 C CA . GLY A 1 113 ? -3.257 8.925 11.559 1.00 87.38 113 GLY A CA 1
ATOM 912 C C . GLY A 1 113 ? -2.018 9.262 10.722 1.00 87.38 113 GLY A C 1
ATOM 913 O O . GLY A 1 113 ? -1.758 8.601 9.717 1.00 87.38 113 GLY A O 1
ATOM 914 N N . ILE A 1 114 ? -1.239 10.269 11.136 1.00 86.00 114 ILE A N 1
ATOM 915 C CA . ILE A 1 114 ? 0.055 10.593 10.517 1.00 86.00 114 ILE A CA 1
ATOM 916 C C . ILE A 1 114 ? 1.070 9.479 10.797 1.00 86.00 114 ILE A C 1
ATOM 918 O O . ILE A 1 114 ? 1.787 9.092 9.877 1.00 86.00 114 ILE A O 1
ATOM 922 N N . ALA A 1 115 ? 1.106 8.932 12.016 1.00 90.81 115 ALA A N 1
ATOM 923 C CA . ALA A 1 115 ? 1.969 7.801 12.357 1.00 90.81 115 ALA A CA 1
ATOM 924 C C . ALA A 1 115 ? 1.664 6.569 11.488 1.00 90.81 115 ALA A C 1
ATOM 926 O O . ALA A 1 115 ? 2.579 6.005 10.889 1.00 90.81 115 ALA A O 1
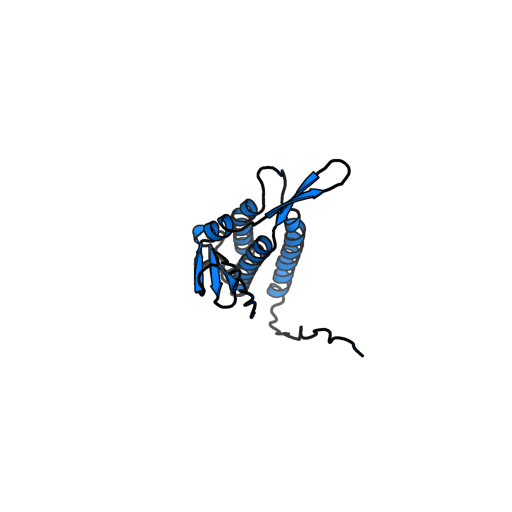ATOM 927 N N . ASP A 1 116 ? 0.385 6.221 11.312 1.00 92.81 116 ASP A N 1
ATOM 928 C CA . ASP A 1 116 ? -0.041 5.139 10.412 1.00 92.81 116 ASP A CA 1
ATOM 929 C C . ASP A 1 116 ? 0.397 5.382 8.966 1.00 92.81 116 ASP A C 1
ATOM 931 O O . ASP A 1 116 ? 0.844 4.467 8.275 1.00 92.81 116 ASP A O 1
ATOM 935 N N . PHE A 1 117 ? 0.268 6.623 8.493 1.00 89.38 117 PHE A N 1
ATOM 936 C CA . PHE A 1 117 ? 0.667 6.981 7.139 1.00 89.38 117 PHE A CA 1
ATOM 937 C C . PHE A 1 117 ? 2.185 6.896 6.941 1.00 89.38 117 PHE A C 1
ATOM 939 O O . PHE A 1 117 ? 2.649 6.348 5.942 1.00 89.38 117 PHE A O 1
ATOM 946 N N . ASN A 1 118 ? 2.963 7.394 7.902 1.00 87.75 118 ASN A N 1
ATOM 947 C CA . ASN A 1 118 ? 4.418 7.287 7.873 1.00 87.75 118 ASN A CA 1
ATOM 948 C C . ASN A 1 118 ? 4.851 5.820 7.881 1.00 87.75 118 ASN A C 1
ATOM 950 O O . ASN A 1 118 ? 5.705 5.440 7.081 1.00 87.75 118 ASN A O 1
ATOM 954 N N . LYS A 1 119 ? 4.205 4.988 8.709 1.00 93.75 119 LYS A N 1
ATOM 955 C CA . LYS A 1 119 ? 4.482 3.552 8.760 1.00 93.75 119 LYS A CA 1
ATOM 956 C C . LYS A 1 119 ? 4.145 2.849 7.447 1.00 93.75 119 LYS A C 1
ATOM 958 O O . LYS A 1 119 ? 4.915 2.022 6.970 1.00 93.75 119 LYS A O 1
ATOM 963 N N . PHE A 1 120 ? 3.031 3.221 6.819 1.00 91.75 120 PHE A N 1
ATOM 964 C CA . PHE A 1 120 ? 2.681 2.745 5.482 1.00 91.75 120 PHE A CA 1
ATOM 965 C C . PHE A 1 120 ? 3.774 3.075 4.460 1.00 91.75 120 PHE A C 1
ATOM 967 O O . PHE A 1 120 ? 4.212 2.181 3.741 1.00 91.75 120 PHE A O 1
ATOM 974 N N . CYS A 1 121 ? 4.241 4.324 4.412 1.00 87.25 121 CYS A N 1
ATOM 975 C CA . CYS A 1 121 ? 5.312 4.730 3.500 1.00 87.25 121 CYS A CA 1
ATOM 976 C C . CYS A 1 121 ? 6.615 3.967 3.771 1.00 87.25 121 CYS A C 1
ATOM 978 O O . CYS A 1 121 ? 7.244 3.502 2.825 1.00 87.25 121 CYS A O 1
ATOM 980 N N . GLU A 1 122 ? 6.983 3.795 5.043 1.00 89.69 122 GLU A N 1
ATOM 981 C CA . GLU A 1 122 ? 8.168 3.040 5.472 1.00 89.69 122 GLU A CA 1
ATOM 982 C C . GLU A 1 122 ? 8.160 1.601 4.935 1.00 89.69 122 GLU A C 1
ATOM 984 O O . GLU A 1 122 ? 9.173 1.139 4.416 1.00 89.69 122 GLU A O 1
ATOM 989 N N . ILE A 1 123 ? 7.015 0.914 5.006 1.00 91.44 123 ILE A N 1
ATOM 990 C CA . ILE A 1 123 ? 6.888 -0.478 4.548 1.00 91.44 123 ILE A CA 1
ATOM 991 C C . ILE A 1 123 ? 6.811 -0.562 3.019 1.00 91.44 123 ILE A C 1
ATOM 993 O O . ILE A 1 123 ? 7.406 -1.441 2.401 1.00 91.44 123 ILE A O 1
ATOM 997 N N . ILE A 1 124 ? 6.050 0.331 2.389 1.00 88.25 124 ILE A N 1
ATOM 998 C CA . ILE A 1 124 ? 5.628 0.161 0.996 1.00 88.25 124 ILE A CA 1
ATOM 999 C C . ILE A 1 124 ? 6.612 0.780 -0.001 1.00 88.25 124 ILE A C 1
ATOM 1001 O O . ILE A 1 124 ? 6.798 0.235 -1.089 1.00 88.25 124 ILE A O 1
ATOM 1005 N N . PHE A 1 125 ? 7.258 1.897 0.338 1.00 84.81 125 PHE A N 1
ATOM 1006 C CA . PHE A 1 125 ? 8.149 2.600 -0.593 1.00 84.81 125 PHE A CA 1
ATOM 1007 C C . PHE A 1 125 ? 9.343 1.767 -1.069 1.00 84.81 125 PHE A C 1
ATOM 1009 O O . PHE A 1 125 ? 9.628 1.835 -2.267 1.00 84.81 125 PHE A O 1
ATOM 1016 N N . PRO A 1 126 ? 9.996 0.941 -0.225 1.00 87.12 126 PRO A N 1
ATOM 1017 C CA . PRO A 1 126 ? 11.100 0.092 -0.669 1.00 87.12 126 PRO A CA 1
ATOM 1018 C C . PRO A 1 126 ? 10.752 -0.817 -1.856 1.00 87.12 126 PRO A C 1
ATOM 1020 O O . PRO A 1 126 ? 11.607 -1.081 -2.692 1.00 87.12 126 PRO A O 1
ATOM 1023 N N . TYR A 1 127 ? 9.491 -1.240 -1.994 1.00 86.00 127 TYR A N 1
ATOM 1024 C CA . TYR A 1 127 ? 9.044 -2.090 -3.106 1.00 86.00 127 TYR A CA 1
ATOM 1025 C C . TYR A 1 127 ? 8.914 -1.350 -4.444 1.00 86.00 127 TYR A C 1
ATOM 1027 O O . TYR A 1 127 ? 8.800 -1.974 -5.503 1.00 86.00 127 TYR A O 1
ATOM 1035 N N . PHE A 1 128 ? 8.929 -0.019 -4.419 1.00 80.62 128 PHE A N 1
ATOM 1036 C CA . PHE A 1 128 ? 8.795 0.818 -5.608 1.00 80.62 128 PHE A CA 1
ATOM 1037 C C . PHE A 1 128 ? 10.107 1.425 -6.091 1.00 80.62 128 PHE A C 1
ATOM 1039 O O . PHE A 1 128 ? 10.085 2.206 -7.041 1.00 80.62 128 PHE A O 1
ATOM 1046 N N . MET A 1 129 ? 11.216 1.082 -5.441 1.00 77.69 129 MET A N 1
ATOM 1047 C CA . MET A 1 129 ? 12.532 1.644 -5.704 1.00 77.69 129 MET A CA 1
ATOM 1048 C C . MET A 1 129 ? 13.476 0.536 -6.163 1.00 77.69 129 MET A C 1
ATOM 1050 O O . MET A 1 129 ? 13.551 -0.530 -5.552 1.00 77.69 129 MET A O 1
ATOM 1054 N N . SER A 1 130 ? 14.217 0.806 -7.228 1.00 73.81 130 SER A N 1
ATOM 1055 C CA . SER A 1 130 ? 15.364 0.012 -7.642 1.00 73.81 130 SER A CA 1
ATOM 1056 C C . SER A 1 130 ? 16.616 0.508 -6.917 1.00 73.81 130 SER A C 1
ATOM 1058 O O . SER A 1 130 ? 16.739 1.682 -6.565 1.00 73.81 130 SER A O 1
ATOM 1060 N N . ALA A 1 131 ? 17.599 -0.374 -6.735 1.00 71.12 131 ALA A N 1
ATOM 1061 C CA . ALA A 1 131 ? 18.911 0.028 -6.226 1.00 71.12 131 ALA A CA 1
ATOM 1062 C C . ALA A 1 131 ? 19.678 0.943 -7.209 1.00 71.12 131 ALA A C 1
ATOM 1064 O O . ALA A 1 131 ? 20.641 1.602 -6.817 1.00 71.12 131 ALA A O 1
ATOM 1065 N N . GLU A 1 132 ? 19.265 0.978 -8.482 1.00 67.62 132 GLU A N 1
ATOM 1066 C CA . GLU A 1 132 ? 19.927 1.724 -9.556 1.00 67.62 132 GLU A CA 1
ATOM 1067 C C . GLU A 1 132 ? 19.517 3.201 -9.612 1.00 67.62 132 GLU A C 1
ATOM 1069 O O . GLU A 1 132 ? 20.293 4.040 -10.077 1.00 67.62 132 GLU A O 1
ATOM 1074 N N . VAL A 1 133 ? 18.317 3.543 -9.136 1.00 67.94 133 VAL A N 1
ATOM 1075 C CA . VAL A 1 133 ? 17.783 4.907 -9.191 1.00 67.94 133 VAL A CA 1
ATOM 1076 C C . VAL A 1 133 ? 17.846 5.554 -7.811 1.00 67.94 133 VAL A C 1
ATOM 1078 O O . VAL A 1 133 ? 17.183 5.149 -6.861 1.00 67.94 133 VAL A O 1
ATOM 1081 N N . LYS A 1 134 ? 18.625 6.634 -7.699 1.00 62.59 134 LYS A N 1
ATOM 1082 C CA . LYS A 1 134 ? 18.645 7.473 -6.495 1.00 62.59 134 LYS A CA 1
ATOM 1083 C C . LYS A 1 134 ? 17.482 8.466 -6.526 1.00 62.59 134 LYS A C 1
ATOM 1085 O O . LYS A 1 134 ? 17.515 9.426 -7.294 1.00 62.59 134 LYS A O 1
ATOM 1090 N N . GLY A 1 135 ? 16.495 8.274 -5.654 1.00 61.19 135 GLY A N 1
ATOM 1091 C CA . GLY A 1 135 ? 15.397 9.223 -5.434 1.00 61.19 135 GLY A CA 1
ATOM 1092 C C . GLY A 1 135 ? 14.030 8.551 -5.335 1.00 61.19 135 GLY A C 1
ATOM 1093 O O . GLY A 1 135 ? 13.872 7.400 -5.720 1.00 61.19 135 GLY A O 1
ATOM 1094 N N . MET A 1 136 ? 13.042 9.268 -4.792 1.00 60.44 136 MET A N 1
ATOM 1095 C CA . MET A 1 136 ? 11.674 8.763 -4.627 1.00 60.44 136 MET A CA 1
ATOM 1096 C C . MET A 1 136 ? 11.013 8.496 -5.996 1.00 60.44 136 MET A C 1
ATOM 1098 O O . MET A 1 136 ? 11.211 9.299 -6.912 1.00 60.44 136 MET A O 1
ATOM 1102 N N . PRO A 1 137 ? 10.223 7.415 -6.166 1.00 61.62 137 PRO A N 1
ATOM 1103 C CA . PRO A 1 137 ? 9.558 7.141 -7.437 1.00 61.62 137 PRO A CA 1
ATOM 1104 C C . PRO A 1 137 ? 8.610 8.288 -7.797 1.00 61.62 137 PRO A C 1
ATOM 1106 O O . PRO A 1 137 ? 7.830 8.737 -6.952 1.00 61.62 137 PRO A O 1
ATOM 1109 N N . ALA A 1 138 ? 8.622 8.726 -9.059 1.00 58.81 138 ALA A N 1
ATOM 1110 C CA . ALA A 1 138 ? 7.906 9.927 -9.522 1.00 58.81 138 ALA A CA 1
ATOM 1111 C C . ALA A 1 138 ? 6.383 9.891 -9.258 1.00 58.81 138 ALA A C 1
ATOM 1113 O O . ALA A 1 138 ? 5.711 10.918 -9.203 1.00 58.81 138 ALA A O 1
ATOM 1114 N N . TYR A 1 139 ? 5.821 8.697 -9.059 1.00 55.62 139 TYR A N 1
ATOM 1115 C CA . TYR A 1 139 ? 4.408 8.499 -8.737 1.00 55.62 139 TYR A CA 1
ATOM 1116 C C . TYR A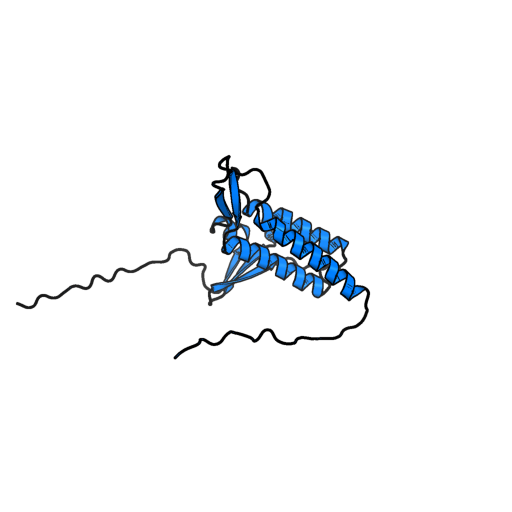 1 139 ? 3.999 9.034 -7.355 1.00 55.62 139 TYR A C 1
ATOM 1118 O O . TYR A 1 139 ? 2.824 9.340 -7.137 1.00 55.62 139 TYR A O 1
ATOM 1126 N N . PHE A 1 140 ? 4.939 9.184 -6.418 1.00 58.75 140 PHE A N 1
ATOM 1127 C CA . PHE A 1 140 ? 4.608 9.614 -5.059 1.00 58.75 140 PHE A CA 1
ATOM 1128 C C . PHE A 1 140 ? 4.428 11.127 -4.900 1.00 58.75 140 PHE A C 1
ATOM 1130 O O . PHE A 1 140 ? 3.777 11.551 -3.942 1.00 58.75 140 PHE A O 1
ATOM 1137 N N . ASP A 1 141 ? 4.848 11.943 -5.869 1.00 49.62 141 ASP A N 1
ATOM 1138 C CA . ASP A 1 141 ? 4.585 13.389 -5.847 1.00 49.62 141 ASP A CA 1
ATOM 1139 C C . ASP A 1 141 ? 3.074 13.689 -5.942 1.00 49.62 141 ASP A C 1
ATOM 1141 O O . ASP A 1 141 ? 2.548 14.553 -5.236 1.00 49.62 141 ASP A O 1
ATOM 1145 N N . GLN A 1 142 ? 2.326 12.902 -6.728 1.00 48.62 142 GLN A N 1
ATOM 1146 C CA . GLN A 1 142 ? 0.866 13.041 -6.848 1.00 48.62 142 GLN A CA 1
ATOM 1147 C C . GLN A 1 142 ? 0.105 12.470 -5.644 1.00 48.62 142 GLN A C 1
ATOM 1149 O O . GLN A 1 142 ? -0.904 13.043 -5.222 1.00 48.62 142 GLN A O 1
ATOM 1154 N N . LEU A 1 143 ? 0.594 11.374 -5.055 1.00 52.41 143 LEU A N 1
ATOM 1155 C CA . LEU A 1 143 ? 0.041 10.825 -3.814 1.00 52.41 143 LEU A CA 1
ATOM 1156 C C . LEU A 1 143 ? 0.150 11.849 -2.681 1.00 52.41 143 LEU A C 1
ATOM 1158 O O . LEU A 1 143 ? -0.839 12.100 -1.994 1.00 52.41 143 LEU A O 1
ATOM 1162 N N . THR A 1 144 ? 1.298 12.513 -2.549 1.00 49.34 144 THR A N 1
ATOM 1163 C CA . THR A 1 144 ? 1.538 13.529 -1.514 1.00 49.34 144 THR A CA 1
ATOM 1164 C C . THR A 1 144 ? 0.548 14.697 -1.621 1.00 49.34 144 THR A C 1
ATOM 1166 O O . THR A 1 144 ? -0.044 15.095 -0.616 1.00 49.34 144 THR A O 1
ATOM 1169 N N . ILE A 1 145 ? 0.255 15.184 -2.835 1.00 48.28 145 ILE A N 1
ATOM 1170 C CA . ILE A 1 145 ? -0.771 16.221 -3.072 1.00 48.28 145 ILE A CA 1
ATOM 1171 C C . ILE A 1 145 ? -2.169 15.724 -2.671 1.00 48.28 145 ILE A C 1
ATOM 1173 O O . ILE A 1 145 ? -2.930 16.450 -2.018 1.00 48.28 145 ILE A O 1
ATOM 1177 N N . PHE A 1 146 ? -2.509 14.478 -3.011 1.00 45.94 146 PHE A N 1
ATOM 1178 C CA . PHE A 1 146 ? -3.794 13.872 -2.655 1.00 45.94 146 PHE A CA 1
ATOM 1179 C C . PHE A 1 146 ? -3.949 13.716 -1.134 1.00 45.94 146 PHE A C 1
ATOM 1181 O O . PHE A 1 146 ? -5.018 13.993 -0.588 1.00 45.94 146 PHE A O 1
ATOM 1188 N N . ILE A 1 147 ? -2.869 13.351 -0.442 1.00 51.03 147 ILE A N 1
ATOM 1189 C CA . ILE A 1 147 ? -2.794 13.134 1.009 1.00 51.03 147 ILE A CA 1
ATOM 1190 C C . ILE A 1 147 ? -2.848 14.459 1.785 1.00 51.03 147 ILE A C 1
ATOM 1192 O O . ILE A 1 147 ? -3.620 14.579 2.742 1.00 51.03 147 ILE A O 1
ATOM 1196 N N . ILE A 1 148 ? -2.130 15.494 1.338 1.00 48.97 148 ILE A N 1
ATOM 1197 C CA . ILE A 1 148 ? -2.232 16.859 1.888 1.00 48.97 148 ILE A CA 1
ATOM 1198 C C . ILE A 1 148 ? -3.662 17.400 1.712 1.00 48.97 148 ILE A C 1
ATOM 1200 O O . ILE A 1 148 ? -4.245 17.978 2.636 1.00 48.97 148 ILE A O 1
ATOM 1204 N N . CYS A 1 149 ? -4.287 17.156 0.557 1.00 44.22 149 CYS A N 1
ATOM 1205 C CA . CYS A 1 149 ? -5.682 17.532 0.331 1.00 44.22 149 CYS A CA 1
ATOM 1206 C C . CYS A 1 149 ? -6.667 16.738 1.208 1.00 44.22 149 CYS A C 1
ATOM 1208 O O . CYS A 1 149 ? -7.658 17.303 1.685 1.00 44.22 149 CYS A O 1
ATOM 1210 N N . LEU A 1 150 ? -6.414 15.449 1.456 1.00 48.34 150 LEU A N 1
ATOM 1211 C CA . LEU A 1 150 ? -7.291 14.592 2.261 1.00 48.34 150 LEU A CA 1
ATOM 1212 C C . LEU A 1 150 ? -7.238 14.942 3.749 1.00 48.34 150 LEU A C 1
ATOM 1214 O O . LEU A 1 150 ? -8.289 15.107 4.371 1.00 48.34 150 LEU A O 1
ATOM 1218 N N . THR A 1 151 ? -6.042 15.135 4.301 1.00 43.16 151 THR A N 1
ATOM 1219 C CA . THR A 1 151 ? -5.850 15.579 5.694 1.00 43.16 151 THR A CA 1
ATOM 1220 C C . THR A 1 151 ? -6.474 16.963 5.927 1.00 43.16 151 THR A C 1
ATOM 1222 O O . THR A 1 151 ? -7.122 17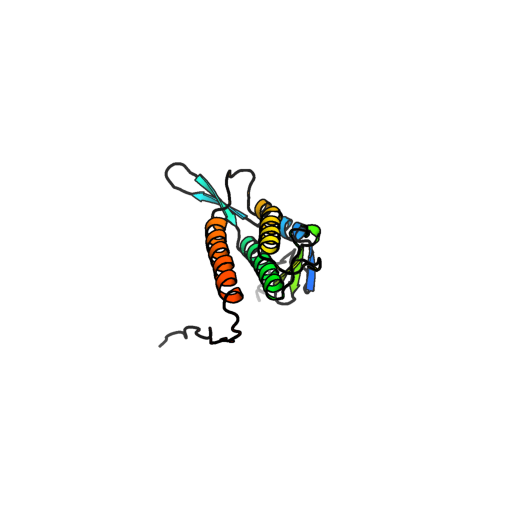.197 6.951 1.00 43.16 151 THR A O 1
ATOM 1225 N N . SER A 1 152 ? -6.420 17.848 4.926 1.00 44.94 152 SER A N 1
ATOM 1226 C CA . SER A 1 152 ? -7.097 19.156 4.939 1.00 44.94 152 SER A CA 1
ATOM 1227 C C . SER A 1 152 ? -8.632 19.066 4.858 1.00 44.94 152 SER A C 1
ATOM 1229 O O . SER A 1 152 ? -9.337 19.916 5.410 1.00 44.94 152 SER A O 1
ATOM 1231 N N . ARG A 1 153 ? -9.187 18.041 4.193 1.00 43.00 153 ARG A N 1
ATOM 1232 C CA . ARG A 1 153 ? -10.642 17.782 4.136 1.00 43.00 153 ARG A CA 1
ATOM 1233 C C . ARG A 1 153 ? -11.173 17.109 5.402 1.00 43.00 153 ARG A C 1
ATOM 1235 O O . ARG A 1 153 ? -12.277 17.441 5.829 1.00 43.00 153 ARG A O 1
ATOM 1242 N N . ILE A 1 154 ? -10.388 16.234 6.033 1.00 42.19 154 ILE A N 1
ATOM 1243 C CA . ILE A 1 154 ? -10.692 15.672 7.361 1.00 42.19 154 ILE A CA 1
ATOM 1244 C C . ILE A 1 154 ? -10.784 16.809 8.396 1.00 42.19 154 ILE A C 1
ATOM 1246 O O . ILE A 1 154 ? -11.757 16.871 9.149 1.00 42.19 154 ILE A O 1
ATOM 1250 N N . LYS A 1 155 ? -9.873 17.796 8.324 1.00 37.88 155 LYS A N 1
ATOM 1251 C CA . LYS A 1 155 ? -9.889 19.015 9.157 1.00 37.88 155 LYS A CA 1
ATOM 1252 C C . LYS A 1 155 ? -11.200 19.812 9.044 1.00 37.88 155 LYS A C 1
ATOM 1254 O O . LYS A 1 155 ? -11.715 20.280 10.051 1.00 37.88 155 LYS A O 1
ATOM 1259 N N . ARG A 1 156 ? -11.787 19.932 7.844 1.00 35.84 156 ARG A N 1
ATOM 1260 C CA . ARG A 1 156 ? -13.065 20.651 7.642 1.00 35.84 156 ARG A CA 1
ATOM 1261 C C . ARG A 1 156 ? -14.296 19.892 8.139 1.00 35.84 156 ARG A C 1
ATOM 1263 O O . ARG A 1 156 ? -15.273 20.532 8.512 1.00 35.84 156 ARG A O 1
ATOM 1270 N N . ARG A 1 157 ? -14.279 18.555 8.136 1.00 32.50 157 ARG A N 1
ATOM 1271 C CA . ARG A 1 157 ? -15.427 17.747 8.589 1.00 32.50 157 ARG A CA 1
ATOM 1272 C C . ARG A 1 157 ? -15.504 17.607 10.106 1.00 32.50 157 ARG A C 1
ATOM 1274 O O . ARG A 1 157 ? -16.611 17.609 10.628 1.00 32.50 157 ARG A O 1
ATOM 1281 N N . MET A 1 158 ? -14.368 17.536 10.801 1.00 33.75 158 MET A N 1
ATOM 1282 C CA . MET A 1 158 ? -14.361 17.451 12.268 1.00 33.75 158 MET A CA 1
ATOM 1283 C C . MET A 1 158 ? -14.676 18.790 12.950 1.00 33.75 158 MET A C 1
ATOM 1285 O O . MET A 1 158 ? -15.342 18.798 13.975 1.00 33.75 158 MET A O 1
ATOM 1289 N N . VAL A 1 159 ? -14.275 19.924 12.362 1.00 40.22 159 VAL A N 1
ATOM 1290 C CA . VAL A 1 159 ? -14.532 21.259 12.943 1.00 40.22 159 VAL A CA 1
ATOM 1291 C C . VAL A 1 159 ? -15.997 21.703 12.792 1.00 40.22 159 VAL A C 1
ATOM 1293 O O . VAL A 1 159 ? -16.472 22.505 13.585 1.00 40.22 159 VAL A O 1
ATOM 1296 N N . ASN A 1 160 ? -16.746 21.158 11.824 1.00 33.62 160 ASN A N 1
ATOM 1297 C CA . ASN A 1 160 ? -18.081 21.662 11.473 1.00 33.62 160 ASN A CA 1
ATOM 1298 C C . ASN A 1 160 ? -19.269 20.780 11.880 1.00 33.62 160 ASN A C 1
ATOM 1300 O O . ASN A 1 160 ? -20.355 21.023 11.365 1.00 33.62 160 ASN A O 1
ATOM 1304 N N . GLY A 1 161 ? -19.103 19.791 12.769 1.00 36.56 161 GLY A N 1
ATOM 1305 C CA . GLY A 1 161 ? -20.184 19.212 13.595 1.00 36.56 161 GLY A CA 1
ATOM 1306 C C . GLY A 1 161 ? -21.557 18.949 12.948 1.00 36.56 161 GLY A C 1
ATOM 1307 O O . GLY A 1 161 ? -22.571 18.999 13.636 1.00 36.56 161 GLY A O 1
ATOM 1308 N N . ARG A 1 162 ? -21.637 18.708 11.636 1.00 31.28 162 ARG A N 1
ATOM 1309 C CA . ARG A 1 162 ? -22.895 18.504 10.911 1.00 31.28 162 ARG A CA 1
ATOM 1310 C C . ARG A 1 162 ? -22.733 17.344 9.953 1.00 31.28 162 ARG A C 1
ATOM 1312 O O . ARG A 1 162 ? -22.227 17.471 8.838 1.00 31.28 162 ARG A O 1
ATOM 1319 N N . SER A 1 163 ? -23.198 16.198 10.435 1.00 42.75 163 SER A N 1
ATOM 1320 C CA . SER A 1 163 ? -23.600 15.073 9.609 1.00 42.75 163 SER A CA 1
ATOM 1321 C C . SER A 1 163 ? -24.661 15.553 8.621 1.00 42.75 163 SER A C 1
ATOM 1323 O O . SER A 1 163 ? -25.781 15.868 9.007 1.00 42.75 163 SER A O 1
ATOM 1325 N N . THR A 1 164 ? -24.301 15.638 7.344 1.00 30.77 164 THR A N 1
ATOM 1326 C CA . THR A 1 164 ? -25.264 15.520 6.249 1.00 30.77 164 THR A CA 1
ATOM 1327 C C . THR A 1 164 ? -24.652 14.613 5.190 1.00 30.77 164 THR A C 1
ATOM 1329 O O . THR A 1 164 ? -23.591 14.879 4.618 1.00 30.77 164 THR A O 1
ATOM 1332 N N . CYS A 1 165 ? -25.305 13.469 4.995 1.00 34.47 165 CYS A N 1
ATOM 1333 C CA . CYS A 1 165 ? -25.128 12.627 3.827 1.00 34.47 165 CYS A CA 1
ATOM 1334 C C . CYS A 1 165 ? -25.420 13.445 2.568 1.00 34.47 165 CYS A C 1
ATOM 1336 O O . CYS A 1 165 ? -26.475 14.061 2.474 1.00 34.47 165 CYS A O 1
ATOM 1338 N N . CYS A 1 166 ? -24.527 13.376 1.586 1.00 27.30 166 CYS A N 1
ATOM 1339 C CA . CYS A 1 166 ? -24.850 13.589 0.177 1.00 27.30 166 CYS A CA 1
ATOM 1340 C C . CYS A 1 166 ? -24.023 12.580 -0.627 1.00 27.30 166 CYS A C 1
ATOM 1342 O O . CYS A 1 166 ? -22.901 12.848 -1.055 1.00 27.30 166 CYS A O 1
ATOM 1344 N N . LEU A 1 167 ? -24.570 11.369 -0.741 1.00 36.09 167 LEU A N 1
ATOM 1345 C CA . LEU A 1 167 ? -24.318 10.471 -1.859 1.00 36.09 167 LEU A CA 1
ATOM 1346 C C . LEU A 1 167 ? -25.218 10.956 -2.997 1.00 36.09 167 LEU A C 1
ATOM 1348 O O . LEU A 1 167 ? -26.415 10.694 -2.978 1.00 36.09 167 LEU A O 1
ATOM 1352 N N . THR A 1 168 ? -24.653 11.644 -3.982 1.00 32.84 168 THR A N 1
ATOM 1353 C CA . THR A 1 168 ? -25.294 11.805 -5.291 1.00 32.84 168 THR A CA 1
ATOM 1354 C C . THR A 1 168 ? -24.270 11.544 -6.390 1.00 32.84 168 THR A C 1
ATOM 1356 O O . THR A 1 168 ? -23.363 12.336 -6.626 1.00 32.84 168 THR A O 1
ATOM 1359 N N . SER A 1 169 ? -24.452 10.374 -7.010 1.00 34.06 169 SER A N 1
ATOM 1360 C CA . SER A 1 169 ? -24.255 10.056 -8.430 1.00 34.06 169 SER A CA 1
ATOM 1361 C C . SER A 1 169 ? -22.892 10.326 -9.085 1.00 34.06 169 SER A C 1
ATOM 1363 O O . SER A 1 169 ? -22.640 11.398 -9.625 1.00 34.06 169 SER A O 1
ATOM 1365 N N . LEU A 1 170 ? -22.103 9.257 -9.228 1.00 29.88 170 LEU A N 1
ATOM 1366 C CA . LEU A 1 170 ? -21.236 9.032 -10.393 1.00 29.88 170 LEU A CA 1
ATOM 1367 C C . LEU A 1 170 ? -21.789 7.835 -11.184 1.00 29.88 170 LEU A C 1
ATOM 1369 O O . LEU A 1 170 ? -21.172 6.781 -11.289 1.00 29.88 170 LEU A O 1
ATOM 1373 N N . SER A 1 171 ? -22.996 7.998 -11.733 1.00 40.97 171 SER A N 1
ATOM 1374 C CA . SER A 1 171 ? -23.432 7.247 -12.910 1.00 40.97 171 SER A CA 1
ATOM 1375 C C . SER A 1 171 ? -23.526 8.227 -14.071 1.00 40.97 171 SER A C 1
ATOM 1377 O O . SER A 1 171 ? -24.563 8.835 -14.294 1.00 40.97 171 SER A O 1
ATOM 1379 N N . ASN A 1 172 ? -22.426 8.407 -14.790 1.00 30.58 172 ASN A N 1
ATOM 1380 C CA . ASN A 1 172 ? -22.452 8.928 -16.151 1.00 30.58 172 ASN A CA 1
ATOM 1381 C C . ASN A 1 172 ? -21.346 8.208 -16.920 1.00 30.58 172 ASN A C 1
ATOM 1383 O O . ASN A 1 172 ? -20.216 8.676 -17.022 1.00 30.58 172 ASN A O 1
ATOM 1387 N N . ARG A 1 173 ? -21.680 7.008 -17.408 1.00 34.12 173 ARG A N 1
ATOM 1388 C CA . ARG A 1 173 ? -20.960 6.412 -18.534 1.00 34.12 173 ARG A CA 1
ATOM 1389 C C . ARG A 1 173 ? -21.361 7.197 -19.789 1.00 34.12 173 ARG A C 1
ATOM 1391 O O . ARG A 1 173 ? -22.563 7.399 -19.981 1.00 34.12 173 ARG A O 1
ATOM 1398 N N . PRO A 1 174 ? -20.424 7.599 -20.657 1.00 33.28 174 PRO A N 1
ATOM 1399 C CA . PRO A 1 174 ? -20.791 8.038 -21.991 1.00 33.28 174 PRO A CA 1
ATOM 1400 C C . PRO A 1 174 ? -21.338 6.833 -22.770 1.00 33.28 174 PRO A C 1
ATOM 1402 O O . PRO A 1 174 ? -20.738 5.757 -22.767 1.00 33.28 174 PRO A O 1
ATOM 1405 N N . ARG A 1 175 ? -22.508 7.000 -23.395 1.00 40.66 175 ARG A N 1
ATOM 1406 C CA . ARG A 1 175 ? -23.033 6.047 -24.381 1.00 40.66 175 ARG A CA 1
ATOM 1407 C C . ARG A 1 175 ? -22.272 6.207 -25.705 1.00 40.66 175 ARG A C 1
ATOM 1409 O O . ARG A 1 175 ? -21.871 7.328 -26.019 1.00 40.66 175 ARG A O 1
ATOM 1416 N N . PRO A 1 176 ? -22.083 5.119 -26.469 1.00 36.59 176 PRO A N 1
ATOM 1417 C CA . PRO A 1 176 ? -21.445 5.184 -27.773 1.00 36.59 176 PRO A CA 1
ATOM 1418 C C . PRO A 1 176 ? -22.357 5.918 -28.761 1.00 36.59 176 PRO A C 1
ATOM 1420 O O . PRO A 1 176 ? -23.568 5.697 -28.785 1.00 36.59 176 PRO A O 1
ATOM 1423 N N . PHE A 1 177 ? -21.758 6.792 -29.564 1.00 35.41 177 PHE A N 1
ATOM 1424 C CA . PHE A 1 177 ? -22.360 7.273 -30.802 1.00 35.41 177 PHE A CA 1
ATOM 1425 C C . PHE A 1 177 ? -22.251 6.177 -31.858 1.00 35.41 177 PHE A C 1
ATOM 1427 O O . PHE A 1 177 ? -21.179 5.587 -31.970 1.00 35.41 177 PHE A O 1
ATOM 1434 N N . GLN A 1 178 ? -23.346 5.942 -32.586 1.00 34.78 178 GLN A N 1
ATOM 1435 C CA . GLN A 1 178 ? -23.473 5.659 -34.032 1.00 34.78 178 GLN A CA 1
ATOM 1436 C C . GLN A 1 178 ? -24.893 5.106 -34.290 1.00 34.78 178 GLN A C 1
ATOM 1438 O O . GLN A 1 178 ? -25.464 4.488 -33.383 1.00 34.78 178 GLN A O 1
ATOM 1443 N N . PRO A 1 179 ? -25.502 5.346 -35.465 1.00 44.47 179 PRO A N 1
ATOM 1444 C CA . PRO A 1 179 ? -24.887 5.607 -36.773 1.00 44.47 179 PRO A CA 1
ATOM 1445 C C . PRO A 1 179 ? -24.694 7.087 -37.106 1.00 44.47 179 PRO A C 1
ATOM 1447 O O . PRO A 1 179 ? -25.603 7.891 -36.803 1.00 44.47 179 PRO A O 1
#

Secondary structure (DSSP, 8-state):
--------------TTPPPTTEEEEHHHHHHHS--EEEEEE-STT-EEEEEE-HHHHHHHHHHHHHHHHHHHTTEE-TT---GGGEEEEE-TTS-EEEEE-S---EEP-HHHHHHHHHHHHHHHGGGG--TT--S--TTHHHHHHHHHHHHHHHHHHHHT------------PPPPP--

Sequence (179 aa):
MKSTEVLEKTTLEIRGLPRPNSRLPFRKFAMENDMHKTWELFDFGCKKVDAPTYLGRKAGLGYLNFLLKKHKAGCCWDGSFGEEDMEVLIHDDGCMEFVITKKGYEDFTKEKGIADFNKFCEIIFPYFMSAEVKGMPAYFDQLTIFIICLTSRIKRRMVNGRSTCCLTSLSNRPRPFQP